Protein AF-A0A3C1LSX5-F1 (afdb_monomer)

Secondary structure (DSSP, 8-state):
---HHHHHHHHHHHHHHHHTTGGGSTTTTSHHHHHHHHHHHHHHHHHHHHHHTT-TT--

pLDDT: mean 97.1, std 2.48, range [83.81, 98.69]

Mean predicted aligned error: 2.43 Å

Structure (mmCIF, N/CA/C/O backbone):
data_AF-A0A3C1LSX5-F1
#
_entry.id   AF-A0A3C1LSX5-F1
#
loop_
_atom_site.group_PDB
_atom_site.id
_atom_site.type_symbol
_atom_site.label_atom_id
_atom_site.label_alt_id
_atom_site.label_comp_id
_atom_site.label_asym_id
_atom_site.label_entity_id
_atom_site.label_seq_id
_atom_site.pdbx_PDB_ins_code
_atom_site.Cartn_x
_atom_site.Cartn_y
_atom_site.Cartn_z
_atom_site.occupancy
_atom_site.B_iso_or_equiv
_atom_site.auth_seq_id
_atom_site.auth_comp_id
_atom_site.auth_asym_id
_atom_site.auth_atom_id
_atom_site.pdbx_PDB_model_num
ATOM 1 N N . ASN A 1 1 ? 16.789 1.283 -9.002 1.00 87.56 1 ASN A N 1
ATOM 2 C CA . ASN A 1 1 ? 16.406 1.246 -7.576 1.00 87.56 1 ASN A CA 1
ATOM 3 C C . ASN A 1 1 ? 14.942 1.651 -7.472 1.00 87.56 1 ASN A C 1
ATOM 5 O O . ASN A 1 1 ? 14.574 2.584 -8.173 1.00 87.56 1 ASN A O 1
ATOM 9 N N . VAL A 1 2 ? 14.116 0.950 -6.693 1.00 91.88 2 VAL A N 1
ATOM 10 C CA . VAL A 1 2 ? 12.681 1.259 -6.525 1.00 91.88 2 VAL A CA 1
ATOM 11 C C . VAL A 1 2 ? 12.387 1.261 -5.032 1.00 91.88 2 VAL A C 1
ATOM 13 O O . VAL A 1 2 ? 12.515 0.226 -4.387 1.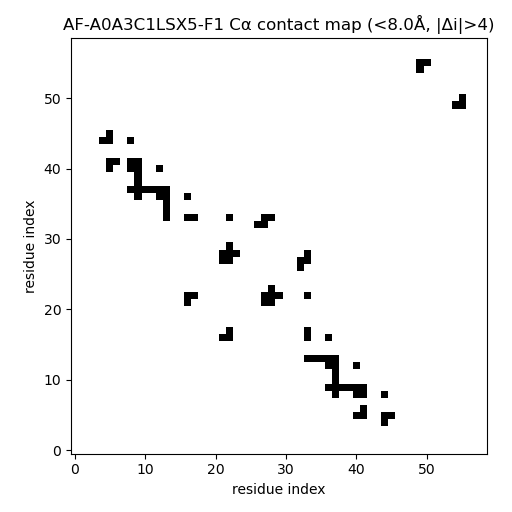00 91.88 2 VAL A O 1
ATOM 16 N N . ASN A 1 3 ? 12.027 2.418 -4.483 1.00 96.56 3 ASN A N 1
ATOM 17 C CA . ASN A 1 3 ? 11.746 2.559 -3.052 1.00 96.56 3 ASN A CA 1
ATOM 18 C C . ASN A 1 3 ? 10.604 3.549 -2.823 1.00 96.56 3 ASN A C 1
ATOM 20 O O . ASN A 1 3 ? 9.573 3.179 -2.268 1.00 96.56 3 ASN A O 1
ATOM 24 N N . THR A 1 4 ? 10.744 4.778 -3.324 1.00 98.12 4 THR A N 1
ATOM 25 C CA . THR A 1 4 ? 9.732 5.832 -3.174 1.00 98.12 4 THR A CA 1
ATOM 26 C C . THR A 1 4 ? 8.377 5.409 -3.740 1.00 98.12 4 THR A C 1
ATOM 28 O O . THR A 1 4 ? 7.355 5.611 -3.094 1.00 98.12 4 THR A O 1
ATOM 31 N N . GLU A 1 5 ? 8.340 4.744 -4.896 1.00 97.69 5 GLU A N 1
ATOM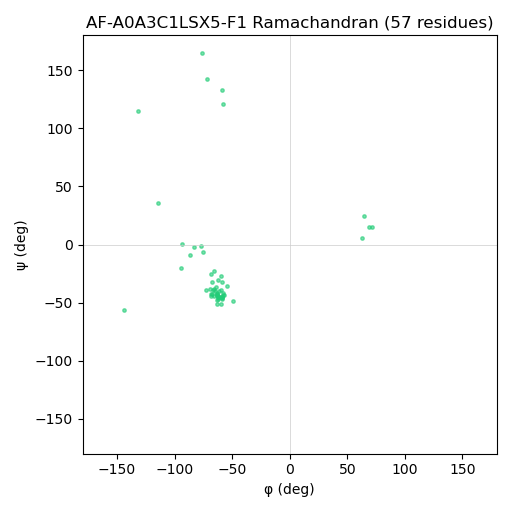 32 C CA . GLU A 1 5 ? 7.078 4.296 -5.496 1.00 97.69 5 GLU A CA 1
ATOM 33 C C . GLU A 1 5 ? 6.394 3.196 -4.674 1.00 97.69 5 GLU A C 1
ATOM 35 O O . GLU A 1 5 ? 5.167 3.150 -4.606 1.00 97.69 5 GLU A O 1
ATOM 40 N N . CYS A 1 6 ? 7.175 2.339 -4.011 1.00 98.12 6 CYS A N 1
ATOM 41 C CA . CYS A 1 6 ? 6.644 1.341 -3.085 1.00 98.12 6 CYS A CA 1
ATOM 42 C C . CYS A 1 6 ? 6.071 2.008 -1.828 1.00 98.12 6 CYS A C 1
ATOM 44 O O . CYS A 1 6 ? 4.981 1.652 -1.390 1.00 98.12 6 CYS A O 1
ATOM 46 N N . GLN A 1 7 ? 6.766 3.009 -1.278 1.00 98.44 7 GLN A N 1
ATOM 47 C CA . GLN A 1 7 ? 6.294 3.762 -0.111 1.00 98.44 7 GLN A CA 1
ATOM 48 C C . GLN A 1 7 ? 4.991 4.518 -0.403 1.00 98.44 7 GLN A C 1
ATOM 50 O O . GLN A 1 7 ? 4.073 4.490 0.419 1.00 98.44 7 GLN A O 1
ATOM 55 N N . ILE A 1 8 ? 4.881 5.141 -1.582 1.00 98.50 8 ILE A N 1
ATOM 56 C CA . ILE A 1 8 ? 3.657 5.820 -2.026 1.00 98.50 8 ILE A CA 1
ATOM 57 C C . ILE A 1 8 ? 2.514 4.808 -2.161 1.00 98.50 8 ILE A C 1
ATOM 59 O O . ILE A 1 8 ? 1.472 4.994 -1.537 1.00 98.50 8 ILE A O 1
ATOM 63 N N . ALA A 1 9 ? 2.725 3.701 -2.884 1.00 98.50 9 ALA A N 1
ATOM 64 C CA . ALA A 1 9 ? 1.694 2.680 -3.087 1.00 98.50 9 ALA A CA 1
ATOM 65 C C . ALA A 1 9 ? 1.181 2.094 -1.759 1.00 98.50 9 ALA A C 1
ATOM 67 O O . ALA A 1 9 ? -0.028 1.955 -1.563 1.00 98.50 9 ALA A O 1
ATOM 68 N N . PHE A 1 10 ? 2.095 1.801 -0.829 1.00 98.69 10 PHE A N 1
ATOM 69 C CA . PHE A 1 10 ? 1.750 1.330 0.508 1.00 98.69 10 PHE A CA 1
ATOM 70 C C . PHE A 1 10 ? 0.890 2.347 1.264 1.00 98.69 10 PHE A C 1
ATOM 72 O O . PHE A 1 10 ? -0.161 2.005 1.815 1.00 98.69 10 PHE A O 1
ATOM 79 N N . THR A 1 11 ? 1.346 3.601 1.297 1.00 98.56 11 THR A N 1
ATOM 80 C CA . THR A 1 11 ? 0.728 4.669 2.089 1.00 98.56 11 THR A CA 1
ATOM 81 C C . THR A 1 11 ? -0.650 5.028 1.551 1.00 98.56 11 THR A C 1
ATOM 83 O O . THR A 1 11 ? -1.585 5.160 2.334 1.00 98.56 11 THR A O 1
ATOM 86 N N . GLU A 1 12 ? -0.815 5.121 0.231 1.00 98.62 12 GLU A N 1
ATOM 87 C CA . GLU A 1 12 ? -2.108 5.405 -0.396 1.00 98.62 12 GLU A CA 1
ATOM 88 C C . GLU A 1 12 ? -3.146 4.319 -0.098 1.00 98.62 12 GLU A C 1
ATOM 90 O O . GLU A 1 12 ? -4.276 4.625 0.287 1.00 98.62 12 GLU A O 1
ATOM 95 N N . ALA A 1 13 ? -2.777 3.044 -0.251 1.00 98.56 13 ALA A N 1
ATOM 96 C CA . ALA A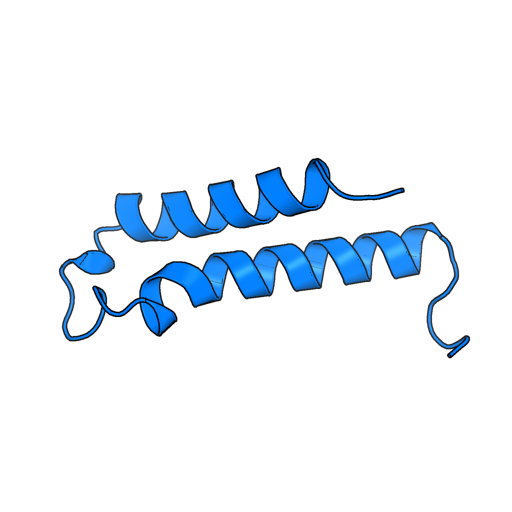 1 13 ? -3.688 1.931 0.006 1.00 98.56 13 ALA A CA 1
ATOM 97 C C . ALA A 1 13 ? -4.051 1.820 1.494 1.00 98.56 13 ALA A C 1
ATOM 99 O O . ALA A 1 13 ? -5.212 1.591 1.835 1.00 98.56 13 ALA A O 1
ATOM 100 N N . THR A 1 14 ? -3.076 2.046 2.376 1.00 98.50 14 THR A N 1
ATOM 101 C CA . THR A 1 14 ? -3.293 2.074 3.826 1.00 98.50 14 THR A CA 1
ATOM 102 C C . THR A 1 14 ? -4.180 3.257 4.226 1.00 98.50 14 THR A C 1
ATOM 104 O O . THR A 1 14 ? -5.136 3.077 4.969 1.00 98.50 14 THR A O 1
ATOM 107 N N . ARG A 1 15 ? -3.956 4.461 3.682 1.00 98.50 15 ARG A N 1
ATOM 108 C 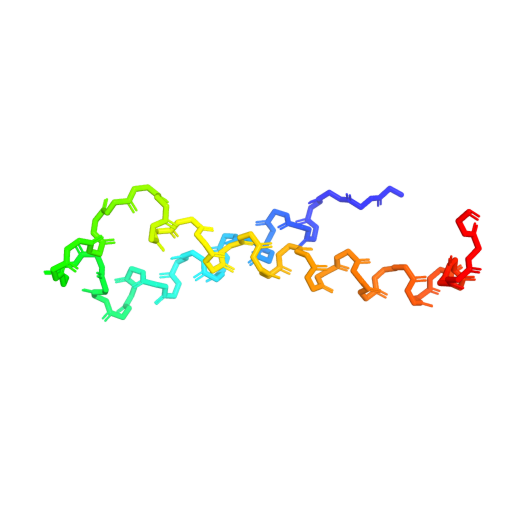CA . ARG A 1 15 ? -4.800 5.640 3.942 1.00 98.50 15 ARG A CA 1
ATOM 109 C C . ARG A 1 15 ? -6.258 5.403 3.544 1.00 98.50 15 ARG A C 1
ATOM 111 O O . ARG A 1 15 ? -7.146 5.679 4.345 1.00 98.50 15 ARG A O 1
ATOM 118 N N . LYS A 1 16 ? -6.508 4.823 2.365 1.00 98.56 16 LYS A N 1
ATOM 119 C CA . LYS A 1 16 ? -7.870 4.490 1.902 1.00 98.56 16 LYS A CA 1
ATOM 120 C C . LYS A 1 16 ? -8.604 3.536 2.846 1.00 98.56 16 LYS A C 1
ATOM 122 O O . LYS A 1 16 ? -9.821 3.624 2.972 1.00 98.56 16 LYS A O 1
ATOM 127 N N . TYR A 1 17 ? -7.883 2.631 3.511 1.00 98.44 17 TYR A N 1
ATOM 128 C CA . TYR A 1 17 ? -8.465 1.736 4.512 1.00 98.44 17 TYR A CA 1
ATOM 129 C C . TYR A 1 17 ? -9.056 2.516 5.697 1.00 98.44 17 TYR A C 1
ATOM 131 O O . TYR A 1 17 ? -10.192 2.259 6.091 1.00 98.44 17 TYR A O 1
ATOM 139 N N . PHE A 1 18 ? -8.317 3.504 6.211 1.00 98.12 18 PHE A N 1
ATOM 140 C CA . PHE A 1 18 ? -8.771 4.371 7.305 1.00 98.12 18 PHE A CA 1
ATOM 141 C C . PHE A 1 18 ? -9.845 5.371 6.867 1.00 98.12 18 PHE A C 1
ATOM 143 O O . PHE A 1 18 ? -10.807 5.596 7.592 1.00 98.12 18 PHE A O 1
ATOM 150 N N . GLU A 1 19 ? -9.728 5.954 5.671 1.00 98.44 19 GLU A N 1
ATOM 151 C CA . GLU A 1 19 ? -10.749 6.866 5.128 1.00 98.44 19 GLU A CA 1
ATOM 152 C C . GLU A 1 19 ? -12.099 6.165 4.926 1.00 98.44 19 GLU A C 1
ATOM 154 O O . GLU A 1 19 ? -13.149 6.781 5.092 1.00 98.44 19 GLU A O 1
ATOM 159 N N . ALA A 1 20 ? -12.080 4.861 4.640 1.00 98.00 20 ALA A N 1
ATOM 160 C CA . ALA A 1 20 ? -13.275 4.026 4.579 1.00 98.00 20 ALA A CA 1
ATOM 161 C C . ALA A 1 20 ? -13.820 3.623 5.967 1.00 98.00 20 ALA A C 1
ATOM 163 O O . ALA A 1 20 ? -14.821 2.918 6.038 1.00 98.00 20 ALA A O 1
ATOM 164 N N . GLY A 1 21 ? -13.171 4.031 7.064 1.00 97.88 21 GLY A N 1
ATOM 165 C CA . GLY A 1 21 ? -13.575 3.718 8.437 1.00 97.88 21 GLY A CA 1
ATOM 166 C C . GLY A 1 21 ? -13.411 2.249 8.832 1.00 97.88 21 GLY A C 1
ATOM 167 O O . GLY A 1 21 ? -13.970 1.828 9.847 1.00 97.88 21 GLY A O 1
ATOM 168 N N . LYS A 1 22 ? -12.657 1.460 8.053 1.00 97.88 22 LYS A N 1
ATOM 169 C CA . LYS A 1 22 ? -12.511 0.013 8.274 1.00 97.88 22 LYS A CA 1
ATOM 170 C C . LYS A 1 22 ? -11.788 -0.324 9.568 1.00 97.88 22 LYS A C 1
ATOM 172 O O . LYS A 1 22 ? -11.971 -1.405 10.109 1.00 97.88 22 LYS A O 1
ATOM 177 N N . ASP A 1 23 ? -10.989 0.593 10.097 1.00 97.44 23 ASP A N 1
ATOM 178 C CA . ASP A 1 23 ? -10.361 0.473 11.412 1.00 97.44 23 ASP A CA 1
ATOM 179 C 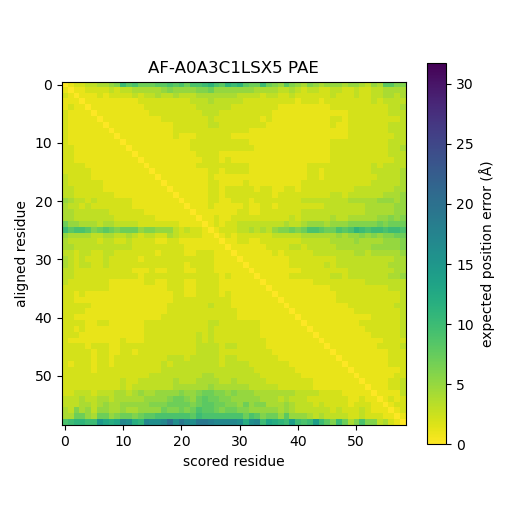C . ASP A 1 23 ? -11.385 0.329 12.551 1.00 97.44 23 ASP A C 1
ATOM 181 O O . ASP A 1 23 ? -11.091 -0.316 13.557 1.00 97.44 23 ASP A O 1
ATOM 185 N N . LYS A 1 24 ? -12.599 0.863 12.373 1.00 97.62 24 LYS A N 1
ATOM 186 C CA . LYS A 1 24 ? -13.681 0.831 13.369 1.00 97.62 24 LYS A CA 1
ATOM 187 C C . LYS A 1 24 ? -14.536 -0.435 13.299 1.00 97.62 24 LYS A C 1
ATOM 189 O O . LYS A 1 24 ? -15.367 -0.661 14.177 1.00 97.62 24 LYS A O 1
ATOM 194 N N . GLU A 1 25 ? -14.353 -1.256 12.269 1.00 95.88 25 GLU A N 1
ATOM 195 C CA . GLU A 1 25 ? -15.051 -2.531 12.122 1.00 95.88 25 GLU A CA 1
ATOM 196 C C . GLU A 1 25 ? -14.460 -3.609 13.048 1.00 95.88 25 GLU A C 1
ATOM 198 O O . GLU A 1 25 ? -13.345 -3.499 13.572 1.00 95.88 25 GLU A O 1
ATOM 203 N N . SER A 1 26 ? -15.199 -4.705 13.244 1.00 94.75 26 SER A N 1
ATOM 204 C CA . SER A 1 26 ? -14.741 -5.821 14.079 1.00 94.75 26 SER A CA 1
ATOM 205 C C . SER A 1 26 ? -13.408 -6.382 13.571 1.00 94.75 26 SER A C 1
ATOM 207 O O . SER A 1 26 ? -13.304 -6.842 12.436 1.00 94.75 26 SER A O 1
ATOM 209 N N . LYS A 1 27 ? -12.377 -6.351 14.429 1.00 95.06 27 LYS A N 1
ATOM 210 C CA . LYS A 1 27 ? -10.974 -6.718 14.122 1.00 95.06 27 LYS A CA 1
ATOM 211 C C . LYS A 1 27 ? -10.289 -5.847 13.052 1.00 95.06 27 LYS A C 1
ATOM 213 O O . LYS A 1 27 ? -9.132 -6.113 12.709 1.00 95.06 27 LYS A O 1
ATOM 218 N N . GLY A 1 28 ? -10.946 -4.792 12.577 1.00 96.00 28 GLY A N 1
ATOM 219 C CA . GLY A 1 28 ? -10.424 -3.880 11.566 1.00 96.00 28 GLY A CA 1
ATOM 220 C C . GLY A 1 28 ? -9.254 -3.018 12.050 1.00 96.00 28 GLY A C 1
ATOM 221 O O . GLY A 1 28 ? -8.388 -2.658 11.257 1.00 96.00 28 GLY A O 1
ATOM 222 N N . PHE A 1 29 ? -9.161 -2.783 13.359 1.00 96.12 29 PHE A N 1
ATOM 223 C CA . PHE A 1 29 ? -8.050 -2.087 14.020 1.00 96.12 29 PHE A CA 1
ATOM 224 C C . PHE A 1 29 ? -6.771 -2.927 14.153 1.00 96.12 29 PHE A C 1
ATOM 226 O O . PHE A 1 29 ? -5.761 -2.451 14.670 1.00 96.12 29 PHE A O 1
ATOM 233 N N . THR A 1 30 ? -6.796 -4.216 13.795 1.00 97.75 30 THR A N 1
ATOM 234 C CA . THR A 1 30 ? -5.613 -5.062 13.995 1.00 97.75 30 THR A CA 1
ATOM 235 C C . THR A 1 30 ? -4.513 -4.674 13.003 1.00 97.75 30 THR A C 1
ATOM 237 O O . THR A 1 30 ? -4.819 -4.425 11.836 1.00 97.75 30 THR A O 1
ATOM 240 N N . PRO A 1 31 ? -3.220 -4.680 13.390 1.00 97.44 31 PRO A N 1
ATOM 241 C CA . PRO A 1 31 ? -2.133 -4.302 12.480 1.00 97.44 31 PRO A CA 1
ATOM 242 C C . PRO A 1 31 ? -2.134 -5.099 11.175 1.00 97.44 31 PRO A C 1
ATOM 244 O O . PRO A 1 31 ? -1.884 -4.555 10.107 1.00 97.44 31 PRO A O 1
ATOM 247 N N . ARG A 1 32 ? -2.495 -6.384 11.241 1.00 97.69 32 ARG A N 1
ATOM 248 C CA . ARG A 1 32 ? -2.640 -7.227 10.049 1.00 97.69 32 ARG A CA 1
ATOM 249 C C . ARG A 1 32 ? -3.715 -6.700 9.10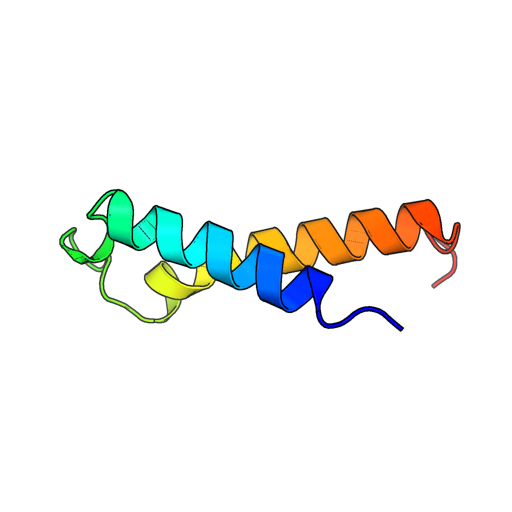0 1.00 97.69 32 ARG A C 1
ATOM 251 O O . ARG A 1 32 ? -3.457 -6.632 7.907 1.00 97.69 32 ARG A O 1
ATOM 258 N N . ALA A 1 33 ? -4.882 -6.316 9.614 1.00 97.44 33 ALA A N 1
ATOM 259 C CA . ALA A 1 33 ? -5.964 -5.781 8.793 1.00 97.44 33 ALA A CA 1
ATOM 260 C C . ALA A 1 33 ? -5.606 -4.404 8.210 1.00 97.44 33 ALA A C 1
ATOM 262 O O . ALA A 1 33 ? -5.770 -4.189 7.012 1.00 97.44 33 ALA A O 1
ATOM 263 N N . MET A 1 34 ? -5.034 -3.516 9.030 1.00 97.19 34 MET A N 1
ATOM 264 C CA . MET A 1 34 ? -4.659 -2.159 8.619 1.00 97.19 34 MET A CA 1
ATOM 265 C C . MET A 1 34 ? -3.542 -2.139 7.563 1.00 97.19 34 MET A C 1
ATOM 267 O O . MET A 1 34 ? -3.577 -1.321 6.648 1.00 97.19 34 MET A O 1
ATOM 271 N N . LEU A 1 35 ? -2.551 -3.035 7.669 1.00 97.94 35 LEU A N 1
ATOM 272 C CA . LEU A 1 35 ? -1.358 -3.027 6.808 1.00 97.94 35 LEU A CA 1
ATOM 273 C C . LEU A 1 35 ? -1.475 -3.943 5.580 1.00 97.94 35 LEU A C 1
ATOM 275 O O . LEU A 1 35 ? -0.755 -3.736 4.603 1.00 97.94 35 LEU A O 1
ATOM 279 N N . ALA A 1 36 ? -2.376 -4.932 5.595 1.00 98.25 36 ALA A N 1
ATOM 280 C CA . ALA A 1 36 ? -2.622 -5.823 4.458 1.00 98.25 36 ALA A CA 1
ATOM 281 C C . ALA A 1 36 ? -2.827 -5.098 3.110 1.00 98.25 36 ALA A C 1
ATOM 283 O O . ALA A 1 36 ? -2.149 -5.468 2.151 1.00 98.25 36 ALA A O 1
ATOM 284 N N . PRO A 1 37 ? -3.680 -4.057 2.986 1.00 98.38 37 PRO A N 1
ATOM 285 C CA . PRO A 1 37 ? -3.860 -3.377 1.701 1.00 98.38 37 PRO A CA 1
ATOM 286 C C . PRO A 1 37 ? -2.585 -2.676 1.212 1.00 98.38 37 PRO A C 1
ATOM 288 O O . PRO A 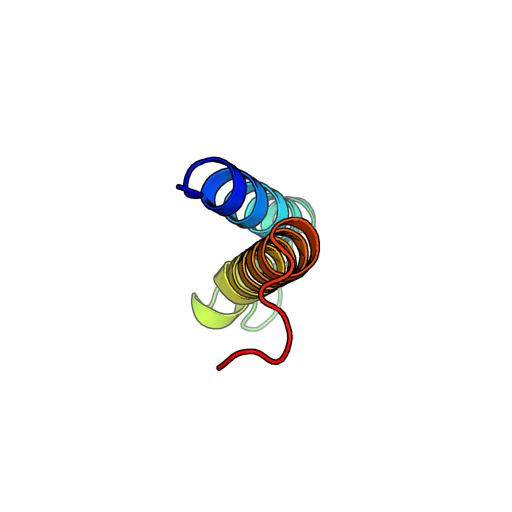1 37 ? -2.301 -2.693 0.014 1.00 98.38 37 PRO A O 1
ATOM 291 N N . GLY A 1 38 ? -1.789 -2.102 2.121 1.00 98.50 38 GLY A N 1
ATOM 292 C CA . GLY A 1 38 ? -0.491 -1.518 1.788 1.00 98.50 38 GLY A CA 1
ATOM 293 C C . GLY A 1 38 ? 0.497 -2.561 1.261 1.00 98.50 38 GLY A C 1
ATOM 294 O O . GLY A 1 38 ? 1.175 -2.323 0.262 1.00 98.50 38 GLY A O 1
ATOM 295 N N . LEU A 1 39 ? 0.552 -3.737 1.894 1.00 98.31 39 LEU A N 1
ATOM 296 C CA . LEU A 1 39 ? 1.413 -4.844 1.464 1.00 98.31 39 LEU A CA 1
ATOM 297 C C . LEU A 1 39 ? 1.043 -5.351 0.064 1.00 98.31 39 LEU A C 1
ATOM 299 O O . LEU A 1 39 ? 1.930 -5.525 -0.776 1.00 98.31 39 LEU A O 1
ATOM 303 N N . GLU A 1 40 ? -0.250 -5.526 -0.217 1.00 98.56 40 GLU A N 1
ATOM 304 C CA . GLU A 1 40 ? -0.722 -5.940 -1.544 1.00 98.56 40 GLU A CA 1
ATOM 305 C C . GLU A 1 40 ? -0.419 -4.883 -2.617 1.00 98.56 40 GLU A C 1
ATOM 307 O O . GLU A 1 40 ? 0.032 -5.218 -3.716 1.00 98.56 40 GLU A O 1
ATOM 312 N N . ALA A 1 41 ? -0.576 -3.595 -2.296 1.00 98.50 41 ALA A N 1
ATOM 313 C CA . ALA A 1 41 ? -0.236 -2.507 -3.211 1.00 98.50 41 ALA A CA 1
ATOM 314 C C . ALA A 1 41 ? 1.267 -2.471 -3.537 1.00 98.50 41 ALA A C 1
ATOM 316 O O . ALA A 1 41 ? 1.647 -2.338 -4.705 1.00 98.50 41 ALA A O 1
ATOM 317 N N . THR A 1 42 ? 2.129 -2.661 -2.535 1.00 98.44 42 THR A N 1
ATOM 318 C CA . THR A 1 42 ? 3.582 -2.766 -2.734 1.00 98.44 42 THR A CA 1
ATOM 319 C C . THR A 1 42 ? 3.946 -3.977 -3.586 1.00 98.44 42 THR A C 1
ATOM 321 O O . THR A 1 42 ? 4.744 -3.855 -4.513 1.00 98.44 42 THR A O 1
ATOM 324 N N . LYS A 1 43 ? 3.329 -5.139 -3.342 1.00 98.19 43 LYS A N 1
ATOM 325 C CA . LYS A 1 43 ? 3.544 -6.343 -4.156 1.00 98.19 43 LYS A CA 1
ATOM 326 C C . LYS A 1 43 ? 3.163 -6.105 -5.617 1.00 98.19 43 LYS A C 1
ATOM 328 O O . LYS A 1 43 ? 3.938 -6.439 -6.514 1.00 98.19 43 LYS A O 1
ATOM 333 N N . ALA A 1 44 ? 2.017 -5.472 -5.865 1.00 98.31 44 ALA A N 1
ATOM 334 C CA . ALA A 1 44 ? 1.602 -5.092 -7.211 1.00 98.31 44 ALA A CA 1
ATOM 335 C C . ALA A 1 44 ? 2.590 -4.108 -7.864 1.00 98.31 44 ALA A C 1
ATOM 337 O O . ALA A 1 44 ? 2.903 -4.254 -9.046 1.00 98.31 44 ALA A O 1
ATOM 338 N N . MET A 1 45 ? 3.125 -3.140 -7.109 1.00 98.25 45 MET A N 1
ATOM 339 C CA . MET A 1 45 ? 4.161 -2.221 -7.598 1.00 98.25 45 MET A CA 1
ATOM 340 C C . MET A 1 45 ? 5.444 -2.970 -7.987 1.00 98.25 45 MET A C 1
ATOM 342 O O . MET A 1 45 ? 5.977 -2.746 -9.074 1.00 98.25 45 MET A O 1
ATOM 346 N N . CYS A 1 46 ? 5.902 -3.909 -7.157 1.00 97.38 46 CYS A N 1
ATOM 347 C CA . CYS A 1 46 ? 7.052 -4.756 -7.468 1.00 97.38 46 CYS A CA 1
ATOM 348 C C . CYS A 1 46 ? 6.828 -5.569 -8.748 1.00 97.38 46 CYS A C 1
ATOM 350 O O . CYS A 1 46 ? 7.683 -5.549 -9.629 1.00 97.38 46 CYS A O 1
ATOM 352 N N . ILE A 1 47 ? 5.668 -6.218 -8.903 1.00 97.12 47 ILE A N 1
ATOM 353 C CA . ILE A 1 47 ? 5.329 -6.983 -10.116 1.00 97.12 47 ILE A CA 1
ATOM 354 C C . ILE A 1 47 ? 5.354 -6.082 -11.357 1.00 97.12 47 ILE A C 1
ATOM 356 O O . ILE A 1 47 ? 5.962 -6.443 -12.364 1.00 97.12 47 ILE A O 1
ATOM 360 N N . LYS A 1 48 ? 4.772 -4.877 -11.280 1.00 97.69 48 LYS A N 1
ATOM 361 C CA . LYS A 1 48 ? 4.823 -3.896 -12.378 1.00 97.69 48 LYS A CA 1
ATOM 362 C C . LYS A 1 48 ? 6.260 -3.550 -12.764 1.00 97.69 48 LYS A C 1
ATOM 364 O O . LYS A 1 48 ? 6.572 -3.483 -13.949 1.00 97.69 48 LYS A O 1
ATOM 369 N N . LYS A 1 49 ? 7.143 -3.348 -11.783 1.00 97.00 49 LYS A N 1
ATOM 370 C CA . LYS A 1 49 ? 8.559 -3.040 -12.029 1.00 97.00 49 LYS A CA 1
ATOM 371 C C . LYS A 1 49 ? 9.319 -4.242 -12.601 1.00 97.00 49 LYS A C 1
ATOM 373 O O . LYS A 1 49 ? 10.104 -4.051 -13.519 1.00 97.00 49 L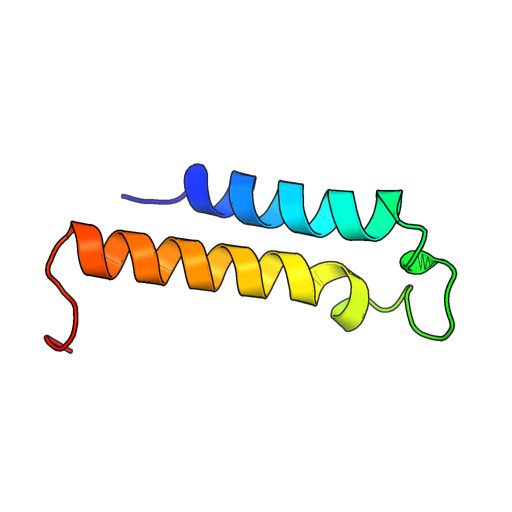YS A O 1
ATOM 378 N N . ILE A 1 50 ? 9.041 -5.464 -12.141 1.00 97.50 50 ILE A N 1
ATOM 379 C CA . ILE A 1 50 ? 9.594 -6.709 -12.713 1.00 97.50 50 ILE A CA 1
ATOM 380 C C . ILE A 1 50 ? 9.223 -6.836 -14.198 1.00 97.50 50 ILE A C 1
ATOM 382 O O . ILE A 1 50 ? 10.082 -7.125 -15.031 1.00 97.50 50 ILE A O 1
ATOM 386 N N . MET A 1 51 ? 7.956 -6.582 -14.541 1.00 97.38 51 MET A N 1
ATOM 387 C CA . MET A 1 51 ? 7.497 -6.570 -15.933 1.00 97.38 51 MET A CA 1
ATOM 388 C C . MET A 1 51 ? 8.183 -5.463 -16.742 1.00 97.38 51 MET A C 1
ATOM 390 O O . MET A 1 51 ? 8.708 -5.738 -17.817 1.00 97.38 51 MET A O 1
ATOM 394 N N . LEU A 1 52 ? 8.237 -4.238 -16.207 1.00 96.88 52 LEU A N 1
ATOM 395 C CA . LEU A 1 52 ? 8.863 -3.083 -16.861 1.00 96.88 52 LEU A CA 1
ATOM 396 C C . LEU A 1 52 ? 10.354 -3.301 -17.147 1.00 96.88 52 LEU A C 1
ATOM 398 O O . LEU A 1 52 ? 10.845 -2.905 -18.198 1.00 96.88 52 LEU A O 1
ATOM 402 N N . PHE A 1 53 ? 11.075 -3.931 -16.221 1.00 96.88 53 PHE A N 1
ATOM 403 C CA . PHE A 1 53 ? 12.495 -4.238 -16.382 1.00 96.88 53 PHE A CA 1
ATOM 404 C C . PHE A 1 53 ? 12.748 -5.523 -17.183 1.00 96.88 53 PHE A C 1
ATOM 406 O O . PHE A 1 53 ? 13.902 -5.875 -17.422 1.00 96.88 53 PHE A O 1
ATOM 413 N N . GLY A 1 54 ? 11.699 -6.241 -17.598 1.00 97.06 54 GLY A N 1
ATOM 414 C CA . GLY A 1 54 ? 11.823 -7.464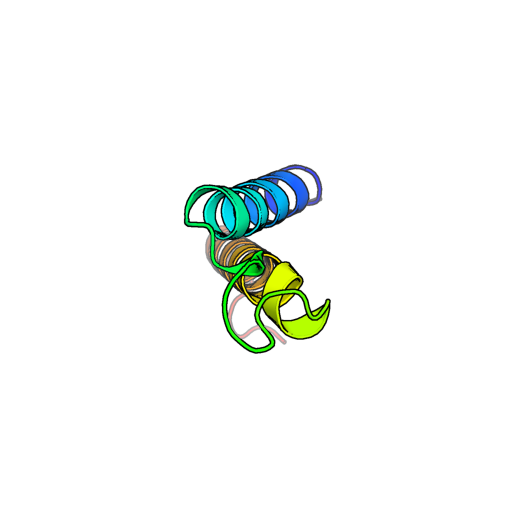 -18.390 1.00 97.06 54 GLY A CA 1
ATOM 415 C C . GLY A 1 54 ? 12.520 -8.612 -17.651 1.00 97.06 54 GLY A C 1
ATOM 416 O O . GLY A 1 54 ? 13.113 -9.484 -18.294 1.00 97.06 54 GLY A O 1
ATOM 417 N N . SER A 1 55 ? 12.480 -8.613 -16.315 1.00 96.44 55 SER A N 1
ATOM 418 C CA . SER A 1 55 ? 13.075 -9.655 -15.465 1.00 96.44 55 SER A CA 1
ATOM 419 C C . SER A 1 55 ? 12.088 -10.758 -15.071 1.00 96.44 55 SER A C 1
ATOM 421 O O . SER A 1 55 ? 12.456 -11.705 -14.379 1.00 96.44 55 SER A O 1
ATOM 423 N N . ASN A 1 56 ? 10.836 -10.671 -15.525 1.00 96.69 56 ASN A N 1
ATOM 424 C CA . ASN A 1 56 ? 9.829 -11.697 -15.275 1.00 96.69 56 ASN A CA 1
ATOM 425 C C . ASN A 1 56 ? 10.266 -13.072 -15.820 1.00 96.69 56 ASN A C 1
ATOM 427 O O . ASN A 1 56 ? 10.692 -13.168 -16.970 1.00 96.69 56 ASN A O 1
ATOM 431 N N . GLY A 1 57 ? 10.127 -14.125 -15.008 1.00 95.69 57 GLY A N 1
ATOM 432 C CA . GLY A 1 57 ? 10.466 -15.503 -15.394 1.00 95.69 57 GLY A CA 1
ATOM 433 C C . GLY A 1 57 ? 11.965 -15.801 -15.523 1.00 95.69 57 GLY A C 1
ATOM 434 O O . GLY A 1 57 ? 12.320 -16.818 -16.107 1.00 95.69 57 GLY A O 1
ATOM 435 N N . LYS A 1 58 ? 12.839 -14.929 -15.004 1.00 95.38 58 LYS A N 1
ATOM 436 C CA . LYS A 1 58 ? 14.307 -15.075 -15.053 1.00 95.38 58 LYS A CA 1
ATOM 437 C C . LYS A 1 58 ? 14.920 -15.263 -13.655 1.00 95.38 58 LYS A C 1
ATOM 439 O O . LYS A 1 58 ? 15.961 -14.675 -13.370 1.00 95.38 58 LYS A O 1
ATOM 444 N N . ALA A 1 59 ? 14.202 -15.975 -12.782 1.00 83.81 59 ALA A N 1
ATOM 445 C CA . ALA A 1 59 ? 14.609 -16.249 -11.402 1.00 83.81 59 ALA A CA 1
ATOM 446 C C . ALA A 1 59 ? 15.711 -17.312 -11.332 1.00 83.81 59 ALA A C 1
ATOM 448 O O . ALA A 1 59 ? 15.672 -18.240 -12.171 1.00 83.81 59 ALA A O 1
#

Sequence (59 aa):
NVNTECQIAFTEATRKYFEAGKDKESKGFTPRAMLAPGLEATKAMCIKKIMLFGSNGKA

Foldseek 3Di:
DDDVQLVVQLVVQLVVLVVVVQCVDDCCVPPCNSRVRSVVSSVVVVVVVCVVVVVPPVD

Nearest PDB structures (foldseek):
  8j7a-assembly1_K  TM=3.769E-01  e=1.952E+00  Arabidopsis thaliana
  6tcl-assembly1_KK  TM=3.978E-01  e=9.632E+00  Nostoc sp. PCC 7120 = FACHB-418

Solvent-accessible surface area (backbone atoms only — not comparable to full-atom values): 3292 Å² total; per-residue (Å²): 140,87,55,67,67,38,52,49,37,20,49,54,39,28,49,52,42,53,77,69,48,42,44,78,41,92,72,22,64,37,69,67,58,48,44,46,49,12,53,53,36,27,51,52,48,49,51,53,49,35,55,74,70,66,53,65,96,68,128

Radius of gyration: 13.9 Å; Cα contacts (8 Å, |Δi|>4): 46; chains: 1; bounding box: 32×23×32 Å